Protein AF-A0A1Y5K5Q3-F1 (afdb_monomer)

Solvent-accessible surface area (backbone atoms only — not comparable to full-atom values): 9484 Å² total; per-residue (Å²): 128,50,84,46,74,54,96,91,40,87,42,81,50,76,85,74,94,71,86,72,87,65,51,73,67,54,45,48,50,47,50,50,59,43,66,73,69,41,61,58,69,58,51,45,61,75,40,40,71,58,53,54,46,23,48,51,51,14,61,75,66,76,37,63,60,53,37,52,52,52,51,50,50,52,52,49,50,44,51,48,52,58,55,49,37,78,80,51,72,63,66,69,84,76,49,80,82,49,85,72,49,72,69,52,57,52,52,51,55,49,34,70,76,35,39,74,67,45,62,64,57,52,11,64,78,67,76,44,54,52,71,56,43,53,54,49,52,47,52,36,38,75,70,56,42,37,48,78,49,75,54,100,86,79,40,35,44,42,66,51,99

Mean predicted aligned error: 17.45 Å

Radius of gyration: 21.59 Å; Cα contacts (8 Å, |Δi|>4): 126; chains: 1; bounding box: 50×40×56 Å

Nearest PDB structures (foldseek):
  2rdp-assembly1_A-2  TM=6.109E-01  e=2.011E-02  Geobacillus stearothermophilus
  5k5q-assembly1_E  TM=7.487E-01  e=8.563E-02  Sulfolobus sp. NOB8H2
  3e6m-assembly2_C  TM=5.894E-01  e=6.048E-02  Ruegeria pomeroyi
  3e6m-assembly1_A  TM=5.385E-01  e=5.708E-02  Ruegeria pomeroyi
  3s2w-assembly1_A  TM=7.311E-01  e=4.093E-01  Methanosarcina mazei Go1

Secondary structure (DSSP, 8-state):
-EEEEETTEEEEE---S------HHHHHHHHHHHHHHS-HHHHHHHTHHHHHHHHHHHHHHT-SHHHHHHHHHHHHHHHHHHHHTTTS-S-SSSTTTS---HHHHHHHHHHHH-TT--HHHHHHHHT--HHHHHHHHHHHHHTTSEEEES-TTT-EEEE--

Sequence (161 aa):
MQFIYINNELTVQVKFESVTLLTTAQFNNLIDNVFINTPVESMVHQHQDDYYFAIRQSTQQTDSAPFIEFMLQMIFAAITEAKTSETEGLNAGLSEGLKLSDVDKTILAFIEQDRYITNVQLAEKSGKSQSTIERRIKVLKDARLITRIGAKKTGYRQVKR

Foldseek 3Di:
DDWDADPNDTDDDDDDPDDDDQDPVRVVVCCCVQVVPQVLVVLCVVVVVLLVVLVVVCVVVVHNVSNVVVSVVSSVVSVVVVVVCVVPPPPPDLCPPDVDDPLLVLVQVVCVVPQADDLVNSCVVSVHDSVVSVVSVVVCVVSVQKDWDDDPPPTTIDGDD

pLDDT: mean 71.75, std 17.82, range [34.59, 94.94]

Structure (mmCIF, N/CA/C/O backbone):
data_AF-A0A1Y5K5Q3-F1
#
_entry.id   AF-A0A1Y5K5Q3-F1
#
loop_
_atom_site.group_PDB
_atom_site.id
_atom_site.type_symbol
_atom_site.label_atom_id
_atom_site.label_alt_id
_atom_site.label_comp_id
_atom_site.label_asym_id
_atom_site.label_entity_id
_atom_site.label_seq_id
_atom_site.pdbx_PDB_ins_code
_atom_site.Cartn_x
_atom_site.Cartn_y
_atom_site.Cartn_z
_atom_site.occupancy
_atom_site.B_iso_or_equiv
_atom_site.auth_seq_id
_atom_site.auth_comp_id
_atom_site.auth_asym_id
_atom_site.auth_atom_id
_atom_site.pdbx_PDB_model_num
ATOM 1 N N . MET A 1 1 ? 7.300 19.646 -14.713 1.00 51.56 1 MET A N 1
ATOM 2 C CA . MET A 1 1 ? 8.392 18.907 -15.378 1.00 51.56 1 MET A CA 1
ATOM 3 C C . MET A 1 1 ? 8.461 19.411 -16.803 1.00 51.56 1 MET A C 1
ATOM 5 O O . MET A 1 1 ? 7.409 19.507 -17.423 1.00 51.56 1 MET A O 1
ATOM 9 N N . GLN A 1 2 ? 9.629 19.838 -17.275 1.00 46.09 2 GLN A N 1
ATOM 10 C CA . GLN A 1 2 ? 9.777 20.370 -18.629 1.00 46.09 2 GLN A CA 1
ATOM 11 C C . GLN A 1 2 ? 10.921 19.624 -19.313 1.00 46.09 2 GLN A C 1
ATOM 13 O O . GLN A 1 2 ? 12.007 19.498 -18.746 1.00 46.09 2 GLN A O 1
ATOM 18 N N . PHE A 1 3 ? 10.640 19.087 -20.497 1.00 49.00 3 PHE A N 1
ATOM 19 C CA . PHE A 1 3 ? 11.619 18.396 -21.324 1.00 49.00 3 PHE A CA 1
ATOM 20 C C . PHE A 1 3 ? 12.282 19.419 -22.237 1.00 49.00 3 PHE A C 1
ATOM 22 O O . PHE A 1 3 ? 11.591 20.147 -22.952 1.00 49.00 3 PHE A O 1
ATOM 29 N N . ILE A 1 4 ? 13.608 19.495 -22.193 1.00 64.44 4 ILE A N 1
ATOM 30 C CA . ILE A 1 4 ? 14.389 20.386 -23.048 1.00 64.44 4 ILE A CA 1
ATOM 31 C C . ILE A 1 4 ? 15.558 19.619 -23.653 1.00 64.44 4 ILE A C 1
ATOM 33 O O . ILE A 1 4 ? 16.169 18.773 -23.004 1.00 64.44 4 ILE A O 1
ATOM 37 N N . TYR A 1 5 ? 15.864 19.920 -24.912 1.00 55.6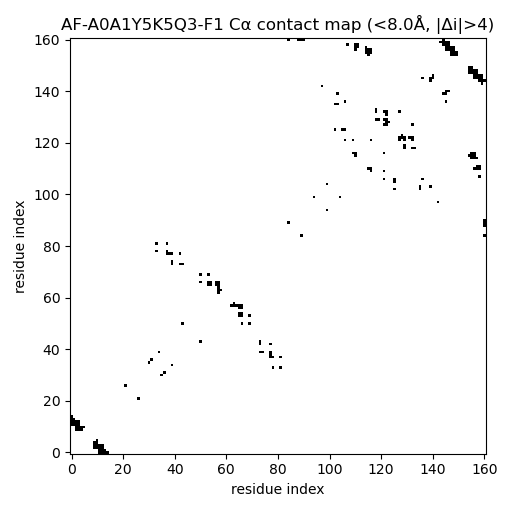2 5 TYR A N 1
ATOM 38 C CA . TYR A 1 5 ? 17.025 19.369 -25.598 1.00 55.62 5 TYR A CA 1
ATOM 39 C C . TYR A 1 5 ? 18.190 20.343 -25.475 1.00 55.62 5 TYR A C 1
ATOM 41 O O . TYR A 1 5 ? 18.088 21.495 -25.899 1.00 55.62 5 TYR A O 1
ATOM 49 N N . ILE A 1 6 ? 19.298 19.871 -24.910 1.00 64.69 6 ILE A N 1
ATOM 50 C CA . ILE A 1 6 ? 20.560 20.610 -24.849 1.00 64.69 6 ILE A CA 1
ATOM 51 C C . ILE A 1 6 ? 21.612 19.730 -25.519 1.00 64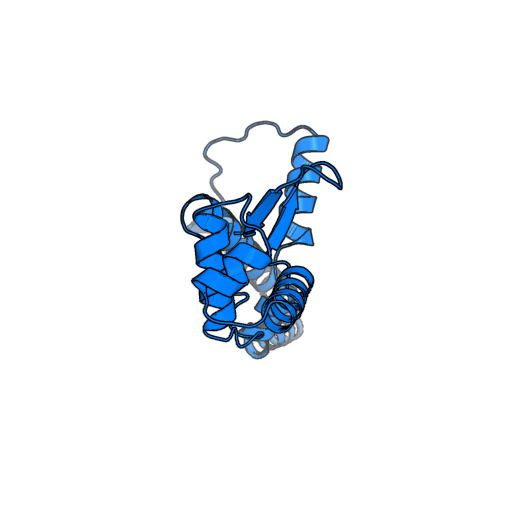.69 6 ILE A C 1
ATOM 53 O O . ILE A 1 6 ? 21.738 18.561 -25.180 1.00 64.69 6 ILE A O 1
ATOM 57 N N . ASN A 1 7 ? 22.339 20.268 -26.502 1.00 66.69 7 ASN A N 1
ATOM 58 C CA . ASN A 1 7 ? 23.370 19.538 -27.258 1.00 66.69 7 ASN A CA 1
ATOM 59 C C . ASN A 1 7 ? 22.902 18.189 -27.835 1.00 66.69 7 ASN A C 1
ATOM 61 O O . ASN A 1 7 ? 23.668 17.235 -27.894 1.00 66.69 7 ASN A O 1
ATOM 65 N N . ASN A 1 8 ? 21.647 18.126 -28.289 1.00 59.66 8 ASN A N 1
ATOM 66 C CA . ASN A 1 8 ? 21.032 16.918 -28.845 1.00 59.66 8 ASN A CA 1
ATOM 67 C C . ASN A 1 8 ? 20.803 15.770 -27.835 1.00 59.66 8 ASN A C 1
ATOM 69 O O . ASN A 1 8 ? 20.420 14.679 -28.249 1.00 59.66 8 ASN A O 1
ATOM 73 N N . GLU A 1 9 ? 20.952 16.026 -26.532 1.00 41.59 9 GLU A N 1
ATOM 74 C CA . GLU A 1 9 ? 20.588 15.109 -25.447 1.00 41.59 9 GLU A CA 1
ATOM 75 C C . GLU A 1 9 ? 19.309 15.592 -24.742 1.00 41.59 9 GLU A C 1
ATOM 77 O O . GLU A 1 9 ? 19.134 16.785 -24.457 1.00 41.59 9 GLU A O 1
ATOM 82 N N . LEU A 1 10 ? 18.385 14.661 -24.471 1.00 51.72 10 LEU A N 1
ATOM 83 C CA . LEU A 1 10 ? 17.158 14.943 -23.727 1.00 51.72 10 LEU A CA 1
ATOM 84 C C . LEU A 1 10 ? 17.522 15.191 -22.260 1.00 51.72 10 LEU A C 1
ATOM 86 O O . LEU A 1 10 ? 17.891 14.273 -21.535 1.00 51.72 10 LEU A O 1
ATOM 90 N N . THR A 1 11 ? 17.412 16.440 -21.813 1.00 45.91 11 THR A N 1
ATOM 91 C CA . THR A 1 11 ? 17.700 16.818 -20.429 1.00 45.91 11 THR A CA 1
ATOM 92 C C . THR A 1 11 ? 16.392 17.098 -19.695 1.00 45.91 11 THR A C 1
ATOM 94 O O . THR A 1 11 ? 15.610 17.971 -20.083 1.00 45.91 11 THR A O 1
ATOM 97 N N . VAL A 1 12 ? 16.145 16.373 -18.602 1.00 40.25 12 VAL A N 1
ATOM 98 C CA . VAL A 1 12 ? 14.988 16.613 -17.731 1.00 40.25 12 VAL A CA 1
ATOM 99 C C . VAL A 1 12 ? 15.360 17.683 -16.712 1.00 40.25 12 VAL A C 1
ATOM 101 O O . VAL A 1 12 ? 16.161 17.439 -15.811 1.00 40.25 12 VAL A O 1
ATOM 104 N N . GLN A 1 13 ? 14.763 18.872 -16.821 1.00 40.72 13 GLN A N 1
ATOM 105 C CA . GLN A 1 13 ? 14.875 19.876 -15.766 1.00 40.72 13 GLN A CA 1
ATOM 106 C C . GLN A 1 13 ? 13.679 19.817 -14.818 1.00 40.72 13 GLN A C 1
ATOM 108 O O . GLN A 1 13 ? 12.520 20.048 -15.185 1.00 40.72 13 GLN A O 1
ATOM 113 N N . VAL A 1 14 ? 13.986 19.524 -13.554 1.00 44.81 14 VAL A N 1
ATOM 114 C CA . VAL A 1 14 ? 13.042 19.575 -12.441 1.00 44.81 14 VAL A CA 1
ATOM 115 C C . VAL A 1 14 ? 13.255 20.897 -11.710 1.00 44.81 14 VAL A C 1
ATOM 117 O O . VAL A 1 14 ? 14.258 21.100 -11.031 1.00 44.81 14 VAL A O 1
ATOM 120 N N . LYS A 1 15 ? 12.316 21.829 -11.881 1.00 46.44 15 LYS A N 1
ATOM 121 C CA . LYS A 1 15 ? 12.317 23.111 -11.174 1.00 46.44 15 LYS A CA 1
ATOM 122 C C . LYS A 1 15 ? 11.773 22.884 -9.759 1.00 4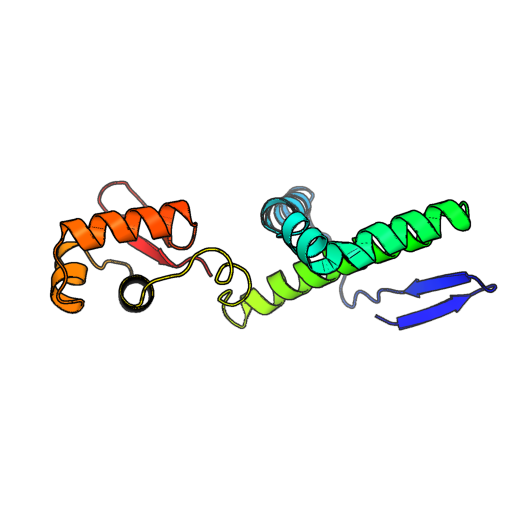6.44 15 LYS A C 1
ATOM 124 O O . LYS A 1 15 ? 10.583 22.632 -9.597 1.00 46.44 15 LYS A O 1
ATOM 129 N N . PHE A 1 16 ? 12.638 22.940 -8.750 1.00 44.06 16 PHE A N 1
ATOM 130 C CA . PHE A 1 16 ? 12.236 22.895 -7.342 1.00 44.06 16 PHE A CA 1
ATOM 131 C C . PHE A 1 16 ? 12.023 24.334 -6.852 1.00 44.06 16 PHE A C 1
ATOM 133 O O . PHE A 1 16 ? 12.985 25.083 -6.711 1.00 44.06 16 PHE A O 1
ATOM 140 N N . GLU A 1 17 ? 10.772 24.754 -6.640 1.00 47.44 17 GLU A N 1
ATOM 141 C CA . GLU A 1 17 ? 10.446 26.153 -6.284 1.00 47.44 17 GLU A CA 1
ATOM 142 C C . GLU A 1 17 ? 10.737 26.529 -4.822 1.00 47.44 17 GLU A C 1
ATOM 144 O O . GLU A 1 17 ? 10.642 27.695 -4.452 1.00 47.44 17 GLU A O 1
ATOM 149 N N . SER A 1 18 ? 11.185 25.591 -3.994 1.00 44.28 18 SER A N 1
ATOM 150 C CA . SER A 1 18 ? 11.770 25.894 -2.687 1.00 44.28 18 SER A CA 1
ATOM 151 C C . SER A 1 18 ? 12.579 24.698 -2.195 1.00 44.28 18 SER A C 1
ATOM 153 O O . SER A 1 18 ? 12.051 23.612 -1.965 1.00 44.28 18 SER A O 1
ATOM 155 N N . VAL A 1 19 ? 13.893 24.878 -2.062 1.00 44.28 19 VAL A N 1
ATOM 156 C CA . VAL A 1 19 ? 14.765 23.876 -1.440 1.00 44.28 19 VAL A CA 1
ATOM 157 C C . VAL A 1 19 ? 14.880 24.234 0.033 1.00 44.28 19 VAL A C 1
ATOM 159 O O . VAL A 1 19 ? 15.706 25.052 0.430 1.00 44.28 19 VAL A O 1
ATOM 162 N N . THR A 1 20 ? 14.026 23.641 0.857 1.00 50.81 20 THR A N 1
ATOM 163 C CA . THR A 1 20 ? 14.249 23.634 2.303 1.00 50.81 20 THR A CA 1
ATOM 164 C C . THR A 1 20 ? 15.332 22.597 2.586 1.00 50.81 20 THR A C 1
ATOM 166 O O . THR A 1 20 ? 15.205 21.448 2.166 1.00 50.81 20 THR A O 1
ATOM 169 N N . LEU A 1 21 ? 16.411 22.983 3.272 1.00 46.44 21 LEU A N 1
ATOM 170 C CA . LEU A 1 21 ? 17.446 22.036 3.691 1.00 46.44 21 LEU A CA 1
ATOM 171 C C . LEU A 1 21 ? 16.824 21.027 4.666 1.00 46.44 21 LEU A C 1
ATOM 173 O O . LEU A 1 21 ? 16.512 21.367 5.806 1.00 46.44 21 LEU A O 1
ATOM 177 N N . LEU A 1 22 ? 16.614 19.794 4.207 1.00 47.94 22 LEU A N 1
ATOM 178 C CA . LEU A 1 22 ? 16.184 18.694 5.062 1.00 47.94 22 LEU A CA 1
ATOM 179 C C . LEU A 1 22 ? 17.384 18.228 5.885 1.00 47.94 22 LEU A C 1
ATOM 181 O O . LEU A 1 22 ? 18.464 17.977 5.350 1.00 47.94 22 LEU A O 1
ATOM 185 N N . THR A 1 23 ? 17.198 18.086 7.193 1.00 64.19 23 THR A N 1
ATOM 186 C CA . THR A 1 23 ? 18.177 17.384 8.031 1.00 64.19 23 THR A CA 1
ATOM 187 C C . THR A 1 23 ? 18.307 15.935 7.562 1.00 64.19 23 THR A C 1
ATOM 189 O O . THR A 1 23 ? 17.356 15.367 7.024 1.00 64.19 23 THR A O 1
ATOM 192 N N . THR A 1 24 ? 19.445 15.289 7.820 1.00 54.16 24 THR A N 1
ATOM 193 C CA . THR A 1 24 ? 19.646 13.864 7.499 1.00 54.16 24 THR A CA 1
ATOM 194 C C . THR A 1 24 ? 18.524 12.984 8.062 1.00 54.16 24 THR A C 1
ATOM 196 O O . THR A 1 24 ? 18.092 12.047 7.404 1.00 54.16 24 THR A O 1
ATOM 199 N N . ALA A 1 25 ? 17.981 13.322 9.237 1.00 53.47 25 ALA A N 1
ATOM 200 C CA . ALA A 1 25 ? 16.847 12.619 9.833 1.00 53.47 25 ALA A CA 1
ATOM 201 C C . ALA A 1 25 ? 15.531 12.834 9.064 1.00 53.47 25 ALA A C 1
ATOM 203 O O . ALA A 1 25 ? 14.770 11.890 8.894 1.00 53.47 25 ALA A O 1
ATOM 204 N N . GLN A 1 26 ? 15.264 14.048 8.576 1.00 51.59 26 GLN A N 1
ATOM 205 C CA . GLN A 1 26 ? 14.080 14.343 7.759 1.00 51.59 26 GLN A CA 1
ATOM 206 C C . GLN A 1 26 ? 14.190 13.747 6.355 1.00 51.59 26 GLN A C 1
ATOM 208 O O . GLN A 1 26 ? 13.202 13.244 5.835 1.00 51.59 26 GLN A O 1
ATOM 213 N N . PHE A 1 27 ? 15.384 13.766 5.759 1.00 57.03 27 PHE A N 1
ATOM 214 C CA . PHE A 1 27 ? 15.651 13.107 4.485 1.00 57.03 27 PHE A CA 1
ATOM 215 C C . PHE A 1 27 ? 15.492 11.591 4.612 1.00 57.03 27 PHE A C 1
ATOM 217 O O . PHE A 1 27 ? 14.757 11.001 3.833 1.00 57.03 27 PHE A O 1
ATOM 224 N N . ASN A 1 28 ? 16.084 10.972 5.637 1.00 56.00 28 ASN A N 1
ATOM 225 C CA . ASN A 1 28 ? 15.917 9.540 5.883 1.00 56.00 28 ASN A CA 1
ATOM 226 C C . ASN A 1 28 ? 14.461 9.193 6.186 1.00 56.00 28 ASN A C 1
ATOM 228 O O . ASN A 1 28 ? 13.957 8.228 5.642 1.00 56.00 28 ASN A O 1
ATOM 232 N N . ASN A 1 29 ? 13.741 10.007 6.963 1.00 58.28 29 ASN A N 1
ATOM 233 C CA . ASN A 1 29 ? 12.321 9.771 7.216 1.00 58.28 29 ASN A CA 1
ATOM 234 C C . ASN A 1 29 ? 11.463 9.910 5.947 1.00 58.28 29 ASN A C 1
ATOM 236 O O . ASN A 1 29 ? 10.502 9.166 5.790 1.00 58.28 29 ASN A O 1
ATOM 240 N N . LEU A 1 30 ? 11.812 10.828 5.041 1.00 55.88 30 LEU A N 1
ATOM 241 C CA . LEU A 1 30 ? 11.171 10.959 3.734 1.00 55.88 30 LEU A CA 1
ATOM 242 C C . LEU A 1 30 ? 11.470 9.737 2.860 1.00 55.88 30 LEU A C 1
ATOM 244 O O . LEU A 1 30 ? 10.547 9.169 2.293 1.00 55.88 30 LEU A O 1
ATOM 248 N N . ILE A 1 31 ? 12.735 9.316 2.781 1.00 58.50 31 ILE A N 1
ATOM 249 C CA . ILE A 1 31 ? 13.158 8.117 2.047 1.00 58.50 31 ILE A CA 1
ATOM 250 C C . ILE A 1 31 ? 12.445 6.879 2.611 1.00 58.50 31 ILE A C 1
ATOM 252 O O . ILE A 1 31 ? 11.884 6.104 1.845 1.00 58.50 31 ILE A O 1
ATOM 256 N N . ASP A 1 32 ? 12.396 6.738 3.935 1.00 58.19 32 ASP A N 1
ATOM 257 C CA . ASP A 1 32 ? 11.762 5.623 4.632 1.00 58.19 32 ASP A CA 1
ATOM 258 C C . ASP A 1 32 ? 10.240 5.637 4.446 1.00 58.19 32 ASP A C 1
ATOM 260 O O . ASP A 1 32 ? 9.649 4.607 4.153 1.00 58.19 32 ASP A O 1
ATOM 264 N N . ASN A 1 33 ? 9.562 6.782 4.569 1.00 59.00 33 ASN A N 1
ATOM 265 C CA . ASN A 1 33 ? 8.108 6.830 4.382 1.00 59.00 33 ASN A CA 1
ATOM 266 C C . ASN A 1 33 ? 7.697 6.628 2.928 1.00 59.00 33 ASN A C 1
ATOM 268 O O . ASN A 1 33 ? 6.715 5.930 2.676 1.00 59.00 33 ASN A O 1
ATOM 272 N N . VAL A 1 34 ? 8.443 7.224 1.999 1.00 57.44 34 VAL A N 1
ATOM 273 C CA . VAL A 1 34 ? 8.194 7.112 0.568 1.00 57.44 34 VAL A CA 1
ATOM 274 C C . VAL A 1 34 ? 8.597 5.715 0.116 1.00 57.44 34 VAL A C 1
ATOM 276 O O . VAL A 1 34 ? 7.726 4.884 -0.091 1.00 57.44 34 VAL A O 1
ATOM 279 N N . PHE A 1 35 ? 9.878 5.372 0.028 1.00 57.62 35 PHE A N 1
ATOM 280 C CA . PHE A 1 35 ? 10.307 4.157 -0.672 1.00 57.62 35 PHE A CA 1
ATOM 281 C C . PHE A 1 35 ? 9.923 2.845 0.028 1.00 57.62 35 PHE A C 1
ATOM 283 O O . PHE A 1 35 ? 9.730 1.855 -0.667 1.00 57.62 35 PHE A O 1
ATOM 290 N N . ILE A 1 36 ? 9.747 2.810 1.358 1.00 60.28 36 ILE A N 1
ATOM 291 C CA . ILE A 1 36 ? 9.345 1.568 2.057 1.00 60.28 36 ILE A CA 1
ATOM 292 C C . ILE A 1 36 ? 7.851 1.263 1.866 1.00 60.28 36 ILE A C 1
ATOM 294 O O . ILE A 1 36 ? 7.452 0.100 1.917 1.00 60.28 36 ILE A O 1
ATOM 298 N N . ASN A 1 37 ? 7.012 2.285 1.656 1.00 55.34 37 ASN A N 1
ATOM 299 C CA . ASN A 1 37 ? 5.560 2.115 1.494 1.00 55.34 37 ASN A CA 1
ATOM 300 C C . ASN A 1 37 ? 5.063 2.397 0.071 1.00 55.34 37 ASN A C 1
ATOM 302 O O . ASN A 1 37 ? 3.870 2.262 -0.194 1.00 55.34 37 ASN A O 1
ATOM 306 N N . THR A 1 38 ? 5.955 2.791 -0.835 1.00 58.81 38 THR A N 1
ATOM 307 C CA . THR A 1 38 ? 5.620 3.041 -2.233 1.00 58.81 38 THR A CA 1
ATOM 308 C C . THR A 1 38 ? 5.487 1.703 -2.958 1.00 58.81 38 THR A C 1
ATOM 310 O O . THR A 1 38 ? 6.428 0.912 -2.912 1.00 58.81 38 THR A O 1
ATOM 313 N N . PRO A 1 39 ? 4.372 1.429 -3.656 1.00 65.31 39 PRO A N 1
ATOM 314 C CA . PRO A 1 39 ? 4.120 0.144 -4.302 1.00 65.31 39 PRO A CA 1
ATOM 315 C C . PRO A 1 39 ? 4.901 -0.004 -5.620 1.00 65.31 39 PRO A C 1
ATOM 317 O O . PRO A 1 39 ? 4.326 -0.394 -6.633 1.00 65.31 39 PRO A O 1
ATOM 320 N N . VAL A 1 40 ? 6.202 0.310 -5.633 1.00 61.00 40 VAL A N 1
ATOM 321 C CA . VAL A 1 40 ? 7.026 0.344 -6.853 1.00 61.00 40 VAL A CA 1
ATOM 322 C C . VAL A 1 40 ? 6.980 -1.001 -7.570 1.00 61.00 40 VAL A C 1
ATOM 324 O O . VAL A 1 40 ? 6.784 -1.039 -8.779 1.00 61.00 40 VAL A O 1
ATOM 327 N N . GLU A 1 41 ? 7.066 -2.113 -6.841 1.00 67.38 41 GLU A N 1
ATOM 328 C CA . GLU A 1 41 ? 6.972 -3.452 -7.419 1.00 67.38 41 GLU A CA 1
ATOM 329 C C . GLU A 1 41 ? 5.603 -3.695 -8.058 1.00 67.38 41 GLU A C 1
ATOM 331 O O . GLU A 1 41 ? 5.530 -4.224 -9.163 1.00 67.38 41 GLU A O 1
ATOM 336 N N . SER A 1 42 ? 4.511 -3.280 -7.406 1.00 66.50 42 SER A N 1
ATOM 337 C CA . SER A 1 42 ? 3.164 -3.431 -7.976 1.00 66.50 42 SER A CA 1
ATOM 338 C C . SER A 1 42 ? 2.947 -2.528 -9.189 1.00 66.50 42 SER A C 1
ATOM 34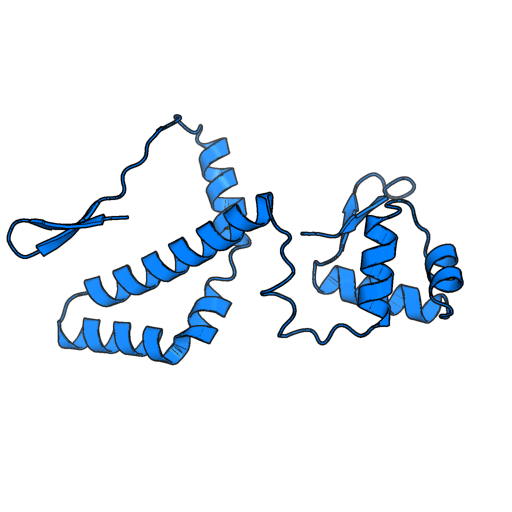0 O O . SER A 1 42 ? 2.321 -2.966 -10.147 1.00 66.50 42 SER A O 1
ATOM 342 N N . MET A 1 43 ? 3.496 -1.311 -9.195 1.00 67.44 43 MET A N 1
ATOM 343 C CA . MET A 1 43 ? 3.430 -0.415 -10.354 1.00 67.44 43 MET A CA 1
ATOM 344 C C . MET A 1 43 ? 4.240 -0.962 -11.530 1.00 67.44 43 MET A C 1
ATOM 346 O O . MET A 1 43 ? 3.746 -1.002 -12.652 1.00 67.44 43 MET A O 1
ATOM 350 N N . VAL A 1 44 ? 5.441 -1.488 -11.278 1.00 70.25 44 VAL A N 1
ATOM 351 C CA . VAL A 1 44 ? 6.232 -2.186 -12.302 1.00 70.25 44 VAL A CA 1
ATOM 352 C C . VAL A 1 44 ? 5.494 -3.427 -12.812 1.00 70.25 44 VAL A C 1
ATOM 354 O O . VAL A 1 44 ? 5.506 -3.689 -14.009 1.00 70.25 44 VAL A O 1
ATOM 357 N N . HIS A 1 45 ? 4.808 -4.172 -11.942 1.00 72.44 45 HIS A N 1
ATOM 358 C CA . HIS A 1 45 ? 3.971 -5.301 -12.354 1.00 72.44 45 HIS A CA 1
ATOM 359 C C . HIS A 1 45 ? 2.762 -4.882 -13.205 1.00 72.44 45 HIS A C 1
ATOM 361 O O . HIS A 1 45 ? 2.411 -5.599 -14.137 1.00 72.44 45 HIS A O 1
ATOM 367 N N . GLN A 1 46 ? 2.131 -3.742 -12.919 1.00 71.44 46 GLN A N 1
ATOM 368 C CA . GLN A 1 46 ? 1.044 -3.198 -13.744 1.00 71.44 46 GLN A CA 1
ATOM 369 C C . GLN A 1 46 ? 1.549 -2.727 -15.115 1.00 71.44 46 GLN A C 1
ATOM 371 O O . GLN A 1 46 ? 0.848 -2.878 -16.112 1.00 71.44 46 GLN A O 1
ATOM 376 N N . HIS A 1 47 ? 2.785 -2.229 -15.170 1.00 77.06 47 HIS A N 1
ATOM 377 C CA . HIS A 1 47 ? 3.473 -1.777 -16.381 1.00 77.06 47 HIS A CA 1
ATOM 378 C C . HIS A 1 47 ? 4.525 -2.788 -16.870 1.00 77.06 47 HIS A C 1
ATOM 380 O O . HIS A 1 47 ? 5.591 -2.410 -17.359 1.00 77.06 47 HIS A O 1
ATOM 386 N N . GLN A 1 48 ? 4.258 -4.091 -16.720 1.00 79.56 48 GLN A N 1
ATOM 387 C CA . GLN A 1 48 ? 5.266 -5.135 -16.943 1.00 79.56 48 GLN A CA 1
ATOM 388 C C . GLN A 1 48 ? 5.775 -5.179 -18.392 1.00 79.56 48 GLN A C 1
ATOM 390 O O . GLN A 1 48 ? 6.971 -5.383 -18.622 1.00 79.56 48 GLN A O 1
ATOM 395 N N . ASP A 1 49 ? 4.895 -4.951 -19.366 1.00 83.81 49 ASP A N 1
ATOM 396 C CA . ASP A 1 49 ? 5.274 -4.908 -20.779 1.00 83.81 49 ASP A CA 1
ATOM 397 C C . ASP A 1 49 ? 6.201 -3.724 -21.081 1.00 83.81 49 ASP A C 1
ATOM 399 O O . ASP A 1 49 ? 7.222 -3.904 -21.754 1.00 83.81 49 ASP A O 1
ATOM 403 N N . ASP A 1 50 ? 5.901 -2.552 -20.516 1.00 82.44 50 ASP A N 1
ATOM 404 C CA . ASP A 1 50 ? 6.699 -1.328 -20.654 1.00 82.44 50 ASP A CA 1
ATOM 405 C C . ASP A 1 50 ? 8.057 -1.460 -19.950 1.00 82.44 50 ASP A C 1
ATOM 407 O O . ASP A 1 50 ? 9.087 -1.072 -20.501 1.00 82.44 50 ASP A O 1
ATOM 411 N N . TYR A 1 51 ? 8.090 -2.100 -18.778 1.00 86.12 51 TYR A N 1
ATOM 412 C CA . TYR A 1 51 ? 9.322 -2.417 -18.054 1.00 86.12 51 TYR A CA 1
ATOM 413 C C . TYR A 1 51 ? 10.271 -3.273 -18.904 1.00 8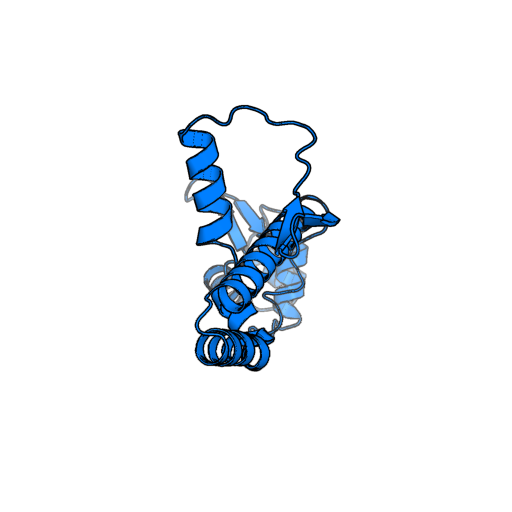6.12 51 TYR A C 1
ATOM 415 O O . TYR A 1 51 ? 11.442 -2.932 -19.101 1.00 86.12 51 TYR A O 1
ATOM 423 N N . TYR A 1 52 ? 9.773 -4.382 -19.461 1.00 87.62 52 TYR A N 1
ATOM 424 C CA . TYR A 1 52 ? 10.594 -5.237 -20.319 1.00 87.62 52 TYR A CA 1
ATOM 425 C C . TYR A 1 52 ? 10.920 -4.576 -21.657 1.00 87.62 52 TYR A C 1
ATOM 427 O O . TYR A 1 52 ? 11.985 -4.834 -22.224 1.00 87.62 52 TYR A O 1
ATOM 435 N N . PHE A 1 53 ? 10.038 -3.721 -22.171 1.00 89.50 53 PHE A N 1
ATOM 436 C CA . PHE A 1 53 ? 10.323 -2.906 -23.343 1.00 89.50 53 PHE A CA 1
ATOM 437 C C . PHE A 1 53 ? 11.500 -1.957 -23.085 1.00 89.50 53 PHE A C 1
ATOM 439 O O . PHE A 1 53 ? 12.444 -1.959 -23.874 1.00 89.50 53 PHE A O 1
ATOM 446 N N . ALA A 1 54 ? 11.521 -1.260 -21.947 1.00 87.81 54 ALA A N 1
ATOM 447 C CA . ALA A 1 54 ? 12.612 -0.371 -21.555 1.00 87.81 54 ALA A CA 1
ATOM 448 C C . ALA A 1 54 ? 13.952 -1.119 -21.416 1.00 87.81 54 ALA A C 1
ATOM 450 O O . ALA A 1 54 ? 14.981 -0.630 -21.887 1.00 87.81 54 ALA A O 1
ATOM 451 N N . ILE A 1 55 ? 13.957 -2.343 -20.867 1.00 90.31 55 ILE A N 1
ATOM 452 C CA . ILE A 1 55 ? 15.158 -3.201 -20.818 1.00 90.31 55 ILE A CA 1
ATOM 453 C C . ILE A 1 55 ? 15.633 -3.582 -22.224 1.00 90.31 55 ILE A C 1
ATOM 455 O O . ILE A 1 55 ? 16.826 -3.481 -22.531 1.00 90.31 55 ILE A O 1
ATOM 459 N N . ARG A 1 56 ? 14.716 -4.021 -23.097 1.00 92.38 56 ARG A N 1
ATOM 460 C CA . ARG A 1 56 ? 15.055 -4.408 -24.476 1.00 92.38 56 ARG A CA 1
ATOM 461 C C . ARG A 1 56 ? 15.615 -3.229 -25.257 1.00 92.38 56 ARG A C 1
ATOM 463 O O . ARG A 1 56 ? 16.623 -3.389 -25.937 1.00 92.38 56 ARG A O 1
ATOM 470 N N . GLN A 1 57 ? 14.998 -2.060 -25.131 1.00 91.44 57 GLN A N 1
ATOM 471 C CA . GLN A 1 57 ? 15.455 -0.839 -25.778 1.00 91.44 57 GLN A CA 1
ATOM 472 C C . GLN A 1 57 ? 16.837 -0.428 -25.262 1.00 91.44 57 GLN A C 1
ATOM 474 O O . GLN A 1 57 ? 17.722 -0.146 -26.065 1.00 91.44 57 GLN A O 1
ATOM 479 N N . SER A 1 58 ? 17.049 -0.498 -23.945 1.00 93.19 58 SER A N 1
ATOM 480 C CA . SER A 1 58 ? 18.345 -0.184 -23.338 1.00 93.19 58 SER A CA 1
ATOM 481 C C . SER A 1 58 ? 19.451 -1.117 -23.836 1.00 93.19 58 SER A C 1
ATOM 483 O O . SER A 1 58 ? 20.556 -0.694 -24.163 1.00 93.19 58 SER A O 1
ATOM 485 N N . THR A 1 59 ? 19.127 -2.405 -23.973 1.00 92.62 59 THR A N 1
ATOM 486 C CA . THR A 1 59 ? 20.049 -3.415 -24.509 1.00 92.62 59 THR A CA 1
ATOM 487 C C . THR A 1 59 ? 20.357 -3.166 -25.986 1.00 92.62 59 THR A C 1
ATOM 489 O O . THR A 1 59 ? 21.513 -3.235 -26.389 1.00 92.62 59 THR A O 1
ATOM 492 N N . GLN A 1 60 ? 19.344 -2.851 -26.800 1.00 94.31 60 GLN A N 1
ATOM 493 C CA . GLN A 1 60 ? 19.523 -2.568 -28.230 1.00 94.31 60 GLN A CA 1
ATOM 494 C C . GLN A 1 60 ? 20.354 -1.305 -28.475 1.00 94.31 60 GLN A C 1
ATOM 496 O O . GLN A 1 60 ? 21.138 -1.262 -29.419 1.00 94.31 60 GLN A O 1
ATOM 501 N N . GLN A 1 61 ? 20.191 -0.291 -27.628 1.00 91.44 61 GLN A N 1
ATOM 502 C CA . GLN A 1 61 ? 20.888 0.990 -27.743 1.00 91.44 61 GLN A CA 1
ATOM 503 C C . GLN A 1 61 ? 22.252 0.982 -27.037 1.00 91.44 61 GLN A C 1
ATOM 505 O O . GLN A 1 61 ? 23.041 1.897 -27.240 1.00 91.44 61 GLN A O 1
ATOM 510 N N . THR A 1 62 ? 22.557 -0.063 -26.252 1.00 91.69 62 THR A N 1
ATOM 511 C CA . THR A 1 62 ? 23.712 -0.096 -25.330 1.00 91.69 62 THR A CA 1
ATOM 512 C C . THR A 1 62 ? 23.730 1.136 -24.414 1.00 91.69 62 THR A C 1
ATOM 514 O O . THR A 1 62 ? 24.776 1.692 -24.094 1.00 91.69 62 THR A O 1
ATOM 517 N N . ASP A 1 63 ? 22.543 1.572 -24.002 1.00 84.25 63 ASP A N 1
ATOM 518 C CA . ASP A 1 63 ? 22.322 2.778 -23.217 1.00 84.25 63 ASP A CA 1
ATOM 519 C C . ASP A 1 63 ? 21.282 2.475 -22.141 1.00 84.25 63 ASP A C 1
ATOM 521 O O . ASP A 1 63 ? 20.197 1.993 -22.440 1.00 84.25 63 ASP A O 1
ATOM 525 N N . SER A 1 64 ? 21.603 2.732 -20.875 1.00 89.94 64 SER A N 1
ATOM 526 C CA . SER A 1 64 ? 20.680 2.523 -19.756 1.00 89.94 64 SER A CA 1
ATOM 527 C C . SER A 1 64 ? 19.625 3.622 -19.606 1.00 89.94 64 SER A C 1
ATOM 529 O O . SER A 1 64 ? 18.730 3.474 -18.771 1.00 89.94 64 SER A O 1
ATOM 531 N N . ALA A 1 65 ? 19.718 4.719 -20.366 1.00 88.75 65 ALA A N 1
ATOM 532 C CA . ALA A 1 65 ? 18.800 5.849 -20.262 1.00 88.75 65 ALA A CA 1
ATOM 533 C C . ALA A 1 65 ? 17.310 5.455 -20.365 1.00 88.75 65 ALA A C 1
ATOM 535 O O . ALA A 1 65 ? 16.560 5.870 -19.480 1.00 88.75 65 ALA A O 1
ATOM 536 N N . PRO A 1 66 ? 16.861 4.599 -21.312 1.00 80.62 66 PRO A N 1
ATOM 537 C CA . PRO A 1 66 ? 15.449 4.217 -21.414 1.00 80.62 66 PRO A CA 1
ATOM 538 C C . PRO A 1 66 ? 14.928 3.504 -20.158 1.00 80.62 66 PRO A C 1
ATOM 540 O O . PRO A 1 66 ? 13.805 3.737 -19.715 1.00 80.62 66 PRO A O 1
ATOM 543 N N . PHE A 1 67 ? 15.753 2.648 -19.550 1.00 84.81 67 PHE A N 1
ATOM 544 C CA . PHE A 1 67 ? 15.402 1.958 -18.311 1.00 84.81 67 PHE A CA 1
ATOM 545 C C . PHE A 1 67 ? 15.369 2.903 -17.105 1.00 84.81 67 PHE A C 1
ATOM 547 O O . PHE A 1 67 ? 14.436 2.852 -16.303 1.00 84.81 67 PHE A O 1
ATOM 554 N N . ILE A 1 68 ? 16.373 3.775 -16.973 1.00 82.44 68 ILE A N 1
ATOM 555 C CA . ILE A 1 68 ? 16.434 4.748 -15.876 1.00 82.44 68 ILE A CA 1
ATOM 556 C C . ILE A 1 68 ? 15.249 5.712 -15.962 1.00 82.44 68 ILE A C 1
ATOM 558 O O . ILE A 1 68 ? 14.621 5.986 -14.942 1.00 82.44 68 ILE A O 1
ATOM 562 N N . GLU A 1 69 ? 14.903 6.183 -17.159 1.00 81.75 69 GLU A N 1
ATOM 563 C CA . GLU A 1 69 ? 13.747 7.052 -17.372 1.00 81.75 69 GLU A CA 1
ATOM 564 C C . GLU A 1 69 ? 12.445 6.368 -16.947 1.00 81.75 69 GLU A C 1
ATOM 566 O O . GLU A 1 69 ? 11.683 6.946 -16.170 1.00 81.75 69 GLU A O 1
ATOM 571 N N . PHE A 1 70 ? 12.230 5.114 -17.357 1.00 82.94 70 PHE A N 1
ATOM 572 C CA . PHE A 1 70 ? 11.073 4.330 -16.923 1.00 82.94 70 PHE A CA 1
ATOM 573 C C . PHE A 1 70 ? 10.999 4.210 -15.391 1.00 82.94 70 PHE A C 1
ATOM 575 O O . PHE A 1 70 ? 9.965 4.489 -14.783 1.00 82.94 70 PHE A O 1
ATOM 582 N N . MET A 1 71 ? 12.107 3.855 -14.733 1.00 82.69 71 MET A N 1
ATOM 583 C CA . MET A 1 71 ? 12.136 3.709 -13.273 1.00 82.69 71 MET A CA 1
ATOM 584 C C . MET A 1 71 ? 11.901 5.040 -12.549 1.00 82.69 71 MET A C 1
ATOM 586 O O . MET A 1 71 ? 11.177 5.080 -11.553 1.00 82.69 71 MET A O 1
ATOM 590 N N . LEU A 1 72 ? 12.466 6.143 -13.051 1.00 81.94 72 LEU A N 1
ATOM 591 C CA . LEU A 1 72 ? 12.239 7.480 -12.500 1.00 81.94 72 LEU A CA 1
ATOM 592 C C . LEU A 1 72 ? 10.786 7.929 -12.679 1.00 81.94 72 LEU A C 1
ATOM 594 O O . LEU A 1 72 ? 10.242 8.554 -11.771 1.00 81.94 72 LEU A O 1
ATOM 598 N N . GLN A 1 73 ? 10.139 7.580 -13.794 1.00 79.38 73 GLN A N 1
ATOM 599 C CA . GLN A 1 73 ? 8.710 7.821 -13.998 1.00 79.38 73 GLN A CA 1
ATOM 600 C C . GLN A 1 73 ? 7.856 7.023 -13.009 1.00 79.38 73 GLN A C 1
ATOM 602 O O . GLN A 1 73 ? 6.950 7.600 -12.411 1.00 79.38 73 GLN A O 1
ATOM 607 N N . MET A 1 74 ? 8.169 5.742 -12.773 1.00 76.50 74 MET A N 1
ATOM 608 C CA . MET A 1 74 ? 7.463 4.922 -11.778 1.00 76.50 74 MET A CA 1
ATOM 609 C C . MET A 1 74 ? 7.603 5.506 -10.371 1.00 76.50 74 MET A C 1
ATOM 611 O O . MET A 1 74 ? 6.607 5.709 -9.686 1.00 76.50 74 MET A O 1
ATOM 615 N N . ILE A 1 75 ? 8.821 5.868 -9.962 1.00 74.88 75 ILE A N 1
ATOM 616 C CA . ILE A 1 75 ? 9.074 6.502 -8.660 1.00 74.88 75 ILE A CA 1
ATOM 617 C C . ILE A 1 75 ? 8.352 7.853 -8.560 1.00 74.88 75 ILE A C 1
ATOM 619 O O . ILE A 1 75 ? 7.745 8.154 -7.534 1.00 74.88 75 ILE A O 1
ATOM 623 N N . PHE A 1 76 ? 8.384 8.670 -9.614 1.00 77.06 76 PHE A N 1
ATOM 624 C CA . PHE A 1 76 ? 7.696 9.959 -9.637 1.00 77.06 76 PHE A CA 1
ATOM 625 C C . PHE A 1 76 ? 6.179 9.800 -9.510 1.00 77.06 76 PHE A C 1
ATOM 627 O O . PHE A 1 76 ? 5.562 10.501 -8.706 1.00 77.06 76 PHE A O 1
ATOM 634 N N . ALA A 1 77 ? 5.581 8.883 -10.273 1.00 71.38 77 ALA A N 1
ATOM 635 C CA . ALA A 1 77 ? 4.154 8.592 -10.218 1.00 71.38 77 ALA A CA 1
ATOM 636 C C . ALA A 1 77 ? 3.751 8.146 -8.812 1.00 71.38 77 ALA A C 1
ATOM 638 O O . ALA A 1 77 ? 2.809 8.684 -8.240 1.00 71.38 77 ALA A O 1
ATOM 639 N N . ALA A 1 78 ? 4.540 7.265 -8.210 1.00 69.12 78 ALA A N 1
ATOM 640 C CA . ALA A 1 78 ? 4.256 6.713 -6.903 1.00 69.12 78 ALA A CA 1
ATOM 641 C C . ALA A 1 78 ? 4.433 7.737 -5.758 1.00 69.12 78 ALA A C 1
ATOM 643 O O . ALA A 1 78 ? 3.624 7.794 -4.834 1.00 69.12 78 ALA A O 1
ATOM 644 N N . ILE A 1 79 ? 5.431 8.628 -5.852 1.00 67.88 79 ILE A N 1
ATOM 645 C CA . ILE A 1 79 ? 5.570 9.791 -4.957 1.00 67.88 79 ILE A CA 1
ATOM 646 C C . ILE A 1 79 ? 4.411 10.771 -5.144 1.00 67.88 79 ILE A C 1
ATOM 648 O O . ILE A 1 79 ? 3.944 11.370 -4.177 1.00 67.88 79 ILE A O 1
ATOM 652 N N . THR A 1 80 ? 3.969 10.980 -6.383 1.00 67.38 80 THR A N 1
ATOM 653 C CA . THR A 1 80 ? 2.863 11.891 -6.694 1.00 67.38 80 THR A CA 1
ATOM 654 C C . THR A 1 80 ? 1.561 11.347 -6.134 1.00 67.38 80 THR A C 1
ATOM 656 O O . THR A 1 80 ? 0.856 12.092 -5.463 1.00 67.38 80 THR A O 1
ATOM 659 N N . GLU A 1 81 ? 1.304 10.052 -6.308 1.00 63.66 81 GLU A N 1
ATOM 660 C CA . GLU A 1 81 ? 0.171 9.352 -5.712 1.00 63.66 81 GLU A CA 1
ATOM 661 C C . GLU A 1 81 ? 0.214 9.465 -4.182 1.00 63.66 81 GLU A C 1
ATOM 663 O O . GLU A 1 81 ? -0.761 9.900 -3.566 1.00 63.66 81 GLU A O 1
ATOM 668 N N . ALA A 1 82 ? 1.373 9.216 -3.563 1.00 62.16 82 ALA A N 1
ATOM 669 C CA . ALA A 1 82 ? 1.569 9.370 -2.121 1.00 62.16 82 ALA A CA 1
ATOM 670 C C . ALA A 1 82 ? 1.384 10.818 -1.622 1.00 62.16 82 ALA A C 1
ATOM 672 O O . ALA A 1 82 ? 0.932 11.024 -0.501 1.00 62.16 82 ALA A O 1
ATOM 673 N N . LYS A 1 83 ? 1.686 11.835 -2.439 1.00 54.75 83 LYS A N 1
ATOM 674 C CA . LYS A 1 83 ? 1.443 13.250 -2.100 1.00 54.75 8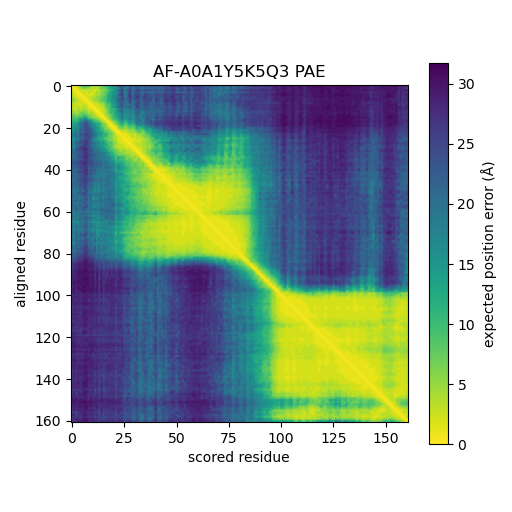3 LYS A CA 1
ATOM 675 C C . LYS A 1 83 ? -0.012 13.664 -2.295 1.00 54.75 83 LYS A C 1
ATOM 677 O O . LYS A 1 83 ? -0.550 14.378 -1.457 1.00 54.75 83 LYS A O 1
ATOM 682 N N . THR A 1 84 ? -0.675 13.212 -3.361 1.00 46.84 84 THR A N 1
ATOM 683 C CA . THR A 1 84 ? -2.116 13.461 -3.566 1.00 46.84 84 THR A CA 1
ATOM 684 C C . THR A 1 84 ? -2.964 12.816 -2.476 1.00 46.84 84 THR A C 1
ATOM 686 O O . THR A 1 84 ? -4.026 13.327 -2.129 1.00 46.84 84 THR A O 1
ATOM 689 N N . SER A 1 85 ? -2.430 11.761 -1.869 1.00 43.22 85 SER A N 1
ATOM 690 C CA . SER A 1 85 ? -3.000 11.058 -0.728 1.00 43.22 85 SER A CA 1
ATOM 691 C C . SER A 1 85 ? -3.046 11.858 0.578 1.00 43.22 85 SER A C 1
ATOM 693 O O . SER A 1 85 ? -3.800 11.500 1.485 1.00 43.22 85 SER A O 1
ATOM 695 N N . GLU A 1 86 ? -2.271 12.944 0.691 1.00 41.84 86 GLU A N 1
ATOM 696 C CA . GLU A 1 86 ? -2.363 13.869 1.827 1.00 41.84 86 GLU A CA 1
ATOM 697 C C . GLU A 1 86 ? -3.580 14.810 1.719 1.00 41.84 86 GLU A C 1
ATOM 699 O O . GLU A 1 86 ? -4.0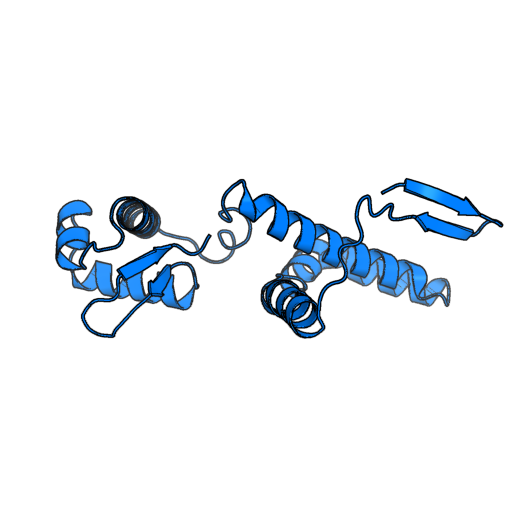01 15.379 2.727 1.00 41.84 86 GLU A O 1
ATOM 704 N N . THR A 1 87 ? -4.201 14.928 0.536 1.00 39.12 87 THR A N 1
ATOM 705 C CA . THR A 1 87 ? -5.417 15.739 0.320 1.00 39.12 87 THR A CA 1
ATOM 706 C C . THR A 1 87 ? -6.655 14.949 -0.109 1.00 39.12 87 THR A C 1
ATOM 708 O O . THR A 1 87 ? -7.760 15.376 0.205 1.00 39.12 87 THR A O 1
ATOM 711 N N . GLU A 1 88 ? -6.522 13.781 -0.736 1.00 34.59 88 GLU A N 1
ATOM 712 C CA . GLU A 1 88 ? -7.649 12.960 -1.201 1.00 34.59 88 GLU A CA 1
ATOM 713 C C . GLU A 1 88 ? -7.325 11.476 -0.940 1.00 34.59 88 GLU A C 1
ATOM 715 O O . GLU A 1 88 ? -6.312 10.958 -1.393 1.00 34.59 88 GLU A O 1
ATOM 720 N N . GLY A 1 89 ? -8.149 10.799 -0.136 1.00 37.69 89 GLY A N 1
ATOM 721 C CA . GLY A 1 89 ? -7.811 9.526 0.510 1.00 37.69 89 GLY A CA 1
ATOM 722 C C . GLY A 1 89 ? -7.412 8.360 -0.413 1.00 37.69 89 GLY A C 1
ATOM 723 O O . GLY A 1 89 ? -8.120 8.026 -1.361 1.00 37.69 89 GLY A O 1
ATOM 724 N N . LEU A 1 90 ? -6.332 7.682 -0.004 1.00 39.97 90 LEU A N 1
ATOM 725 C CA . LEU A 1 90 ? -5.763 6.384 -0.420 1.00 39.97 90 LEU A CA 1
ATOM 726 C C . LEU A 1 90 ? -6.768 5.212 -0.493 1.00 39.97 90 LEU A C 1
ATOM 728 O O . LEU A 1 90 ? -6.656 4.217 0.216 1.00 39.97 90 LEU A O 1
ATOM 732 N N . ASN A 1 91 ? -7.771 5.296 -1.364 1.00 41.50 91 ASN A N 1
ATOM 733 C CA . ASN A 1 91 ? -8.742 4.214 -1.579 1.00 41.50 91 ASN A CA 1
ATOM 734 C C . ASN A 1 91 ? -8.630 3.528 -2.954 1.00 41.50 91 ASN A C 1
ATOM 736 O O . ASN A 1 91 ? -9.409 2.614 -3.226 1.00 41.50 91 ASN A O 1
ATOM 740 N N . ALA A 1 92 ? -7.693 3.919 -3.825 1.00 39.78 92 ALA A N 1
ATOM 741 C CA . ALA A 1 92 ? -7.666 3.418 -5.203 1.00 39.78 92 ALA A CA 1
ATOM 742 C C . ALA A 1 92 ? -6.765 2.179 -5.410 1.00 39.78 92 ALA A C 1
ATOM 744 O O . ALA A 1 92 ? -7.254 1.163 -5.890 1.00 39.78 92 ALA A O 1
ATOM 745 N N . GLY A 1 93 ? -5.489 2.202 -5.002 1.00 39.31 93 GLY A N 1
ATOM 746 C CA . GLY A 1 93 ? -4.518 1.175 -5.429 1.00 39.31 93 GLY A CA 1
ATOM 747 C C . GLY A 1 93 ? -4.490 -0.149 -4.646 1.00 39.31 93 GLY A C 1
ATOM 748 O O . GLY A 1 93 ? -4.138 -1.186 -5.205 1.00 39.31 93 GLY A O 1
ATOM 749 N N . LEU A 1 94 ? -4.877 -0.170 -3.363 1.00 40.25 94 LEU A N 1
ATOM 750 C CA . LEU A 1 94 ? -4.824 -1.394 -2.530 1.00 40.25 94 LEU A CA 1
ATOM 751 C C . LEU A 1 94 ? -6.115 -2.241 -2.607 1.00 40.25 94 LEU A C 1
ATOM 753 O O . LEU A 1 94 ? -6.185 -3.360 -2.093 1.00 40.25 94 LEU A O 1
ATOM 757 N N . SER A 1 95 ? -7.134 -1.706 -3.279 1.00 42.31 95 SER A N 1
ATOM 758 C CA . SER A 1 95 ? -8.489 -2.256 -3.380 1.00 42.31 95 SER A CA 1
ATOM 759 C C . SER A 1 95 ? -8.639 -3.347 -4.449 1.00 42.31 95 SER A C 1
ATOM 761 O O . SER A 1 95 ? -9.600 -4.115 -4.408 1.00 42.31 95 SER A O 1
ATOM 763 N N . GLU A 1 96 ? -7.704 -3.442 -5.398 1.00 42.56 96 GLU A N 1
ATOM 764 C CA . GLU A 1 96 ? -7.832 -4.321 -6.573 1.00 42.56 96 GLU A CA 1
ATOM 765 C C . GLU A 1 96 ? -7.465 -5.794 -6.266 1.00 42.56 96 GLU A C 1
ATOM 767 O O . GLU A 1 96 ? -8.003 -6.716 -6.878 1.00 42.56 96 GLU A O 1
ATOM 772 N N . GLY A 1 97 ? -6.597 -6.047 -5.272 1.00 42.59 97 GLY A N 1
ATOM 773 C CA . GLY A 1 97 ? -6.150 -7.401 -4.887 1.00 42.59 97 GLY A CA 1
ATOM 774 C C . GLY A 1 97 ? -6.922 -8.041 -3.722 1.00 42.59 97 GLY A C 1
ATOM 775 O O . GLY A 1 97 ? -7.045 -9.265 -3.643 1.00 42.59 97 GLY A O 1
ATOM 776 N N . LEU A 1 98 ? -7.487 -7.229 -2.822 1.00 53.09 98 LEU A N 1
ATOM 777 C CA . LEU A 1 98 ? -8.359 -7.671 -1.732 1.00 53.09 98 LEU A CA 1
ATOM 778 C C . LEU A 1 98 ? -9.800 -7.292 -2.074 1.00 53.09 98 LEU A C 1
ATOM 780 O O . LEU A 1 98 ? -10.203 -6.147 -1.896 1.00 53.09 98 LEU A O 1
ATOM 784 N N . LYS A 1 99 ? -10.615 -8.264 -2.504 1.00 67.06 99 LYS A N 1
ATOM 785 C CA . LYS A 1 99 ? -12.069 -8.066 -2.622 1.00 67.06 99 LYS A CA 1
ATOM 786 C C . LYS A 1 99 ? -12.665 -7.802 -1.234 1.00 67.06 99 LYS A C 1
ATOM 788 O O . LYS A 1 99 ? -13.071 -8.730 -0.532 1.00 67.06 99 LYS A O 1
ATOM 793 N N . LEU A 1 100 ? -12.700 -6.535 -0.825 1.00 76.31 100 LEU A N 1
ATOM 794 C CA . LEU A 1 100 ? -13.367 -6.091 0.394 1.00 76.31 100 LEU A CA 1
ATOM 795 C C . LEU A 1 100 ? -14.866 -6.366 0.255 1.00 76.31 100 LEU A C 1
ATOM 797 O O . LEU A 1 100 ? -15.525 -5.842 -0.644 1.00 76.31 100 LEU A O 1
ATOM 801 N N . SER A 1 101 ? -15.418 -7.190 1.148 1.00 82.56 101 SER A N 1
ATOM 802 C CA . SER A 1 101 ? -16.871 -7.382 1.207 1.00 82.56 101 SER A CA 1
ATOM 803 C C . SER A 1 101 ? -17.557 -6.097 1.660 1.00 82.56 101 SER A C 1
ATOM 805 O O . SER A 1 101 ? -16.954 -5.295 2.370 1.00 82.56 101 SER A O 1
ATOM 807 N N . ASP A 1 102 ? -18.863 -5.989 1.446 1.00 84.38 102 ASP A N 1
ATOM 808 C CA . ASP A 1 102 ? -19.649 -4.855 1.953 1.00 84.38 102 ASP A CA 1
ATOM 809 C C . ASP A 1 102 ? -19.490 -4.652 3.467 1.00 84.38 102 ASP A C 1
ATOM 811 O O . ASP A 1 102 ? -19.326 -3.528 3.927 1.00 84.38 102 ASP A O 1
ATOM 815 N N . VAL A 1 103 ? -19.383 -5.745 4.237 1.00 85.56 103 VAL A N 1
ATOM 816 C CA . VAL A 1 103 ? -19.120 -5.691 5.688 1.00 85.56 103 VAL A CA 1
ATOM 817 C C . VAL A 1 103 ? -17.802 -4.984 6.034 1.00 85.56 103 VAL A C 1
ATOM 819 O O . VAL A 1 103 ? -17.745 -4.286 7.040 1.00 85.56 103 VAL A O 1
ATOM 822 N N . ASP A 1 104 ? -16.754 -5.121 5.218 1.00 88.00 104 ASP A N 1
ATOM 823 C CA . ASP A 1 104 ? -15.476 -4.442 5.469 1.00 88.00 104 ASP A CA 1
ATOM 824 C C . ASP A 1 104 ? -15.611 -2.945 5.274 1.00 88.00 104 ASP A C 1
ATOM 826 O O . ASP A 1 104 ? -15.187 -2.175 6.131 1.00 88.00 104 ASP A O 1
ATOM 830 N N . LYS A 1 105 ? -16.254 -2.543 4.174 1.00 87.75 105 LYS A N 1
ATOM 831 C CA . LYS A 1 105 ? -16.523 -1.137 3.868 1.00 87.75 105 LYS A CA 1
ATOM 832 C C . LYS A 1 105 ? -17.352 -0.500 4.983 1.00 87.75 105 LYS A C 1
ATOM 834 O O . LYS A 1 105 ? -17.031 0.591 5.444 1.00 87.75 105 LYS A O 1
ATOM 839 N N . THR A 1 106 ? -18.360 -1.216 5.485 1.00 88.25 106 THR A N 1
ATOM 840 C CA . THR A 1 106 ? -19.164 -0.786 6.636 1.00 88.25 106 THR A CA 1
ATOM 841 C C . THR A 1 106 ? -18.326 -0.640 7.912 1.00 88.25 106 THR A C 1
ATOM 843 O O . THR A 1 106 ? -18.458 0.360 8.614 1.00 88.25 106 THR A O 1
ATOM 846 N N . ILE A 1 107 ? -17.446 -1.600 8.221 1.00 90.69 107 ILE A N 1
ATOM 847 C CA . ILE A 1 107 ? -16.557 -1.520 9.393 1.00 90.69 107 ILE A CA 1
ATOM 848 C C . ILE A 1 107 ? -15.611 -0.319 9.279 1.00 90.69 107 ILE A C 1
ATOM 850 O O . ILE A 1 107 ? -15.452 0.412 10.255 1.00 90.69 107 ILE A O 1
ATOM 854 N N . LEU A 1 108 ? -15.004 -0.101 8.108 1.00 89.06 108 LEU A N 1
ATOM 855 C CA . LEU A 1 108 ? -14.109 1.031 7.860 1.00 89.06 108 LEU A CA 1
ATOM 856 C C . LEU A 1 108 ? -14.838 2.363 8.073 1.00 89.06 108 LEU A C 1
ATOM 858 O O . LEU A 1 108 ? -14.365 3.185 8.855 1.00 89.06 108 LEU A O 1
ATOM 862 N N . ALA A 1 109 ? -16.031 2.523 7.492 1.00 88.06 109 ALA A N 1
ATOM 863 C CA . ALA A 1 109 ? -16.850 3.723 7.662 1.00 88.06 109 ALA A CA 1
ATOM 864 C C . ALA A 1 109 ? -17.196 4.000 9.136 1.00 88.06 109 ALA A C 1
ATOM 866 O O . ALA A 1 109 ? -17.123 5.139 9.595 1.00 88.06 109 ALA A O 1
ATOM 867 N N . PHE A 1 110 ? -17.528 2.966 9.917 1.00 89.31 110 PHE A N 1
ATOM 868 C CA . PHE A 1 110 ? -17.814 3.146 11.341 1.00 89.31 110 PHE A CA 1
ATOM 869 C C . PHE A 1 110 ? -16.578 3.498 12.173 1.00 89.31 110 PHE A C 1
ATOM 871 O O . PHE A 1 110 ? -16.702 4.270 13.119 1.00 89.31 110 PHE A O 1
ATOM 878 N N . ILE A 1 111 ? -15.398 2.972 11.831 1.00 89.50 111 ILE A N 1
ATOM 879 C CA . ILE A 1 111 ? -14.142 3.342 12.505 1.00 89.50 111 ILE A CA 1
ATOM 880 C C . ILE A 1 111 ? -13.745 4.786 12.162 1.00 89.50 111 ILE A C 1
ATOM 882 O O . ILE A 1 111 ? -13.203 5.482 13.020 1.00 89.50 111 ILE A O 1
ATOM 886 N N . GLU A 1 112 ? -14.023 5.259 10.941 1.00 86.00 112 GLU A N 1
ATOM 887 C CA . GLU A 1 112 ? -13.813 6.667 10.577 1.00 86.00 112 GLU A CA 1
ATOM 888 C C . GLU A 1 112 ? -14.731 7.613 11.362 1.00 86.00 112 GLU A C 1
ATOM 890 O O . GLU A 1 112 ? -14.288 8.6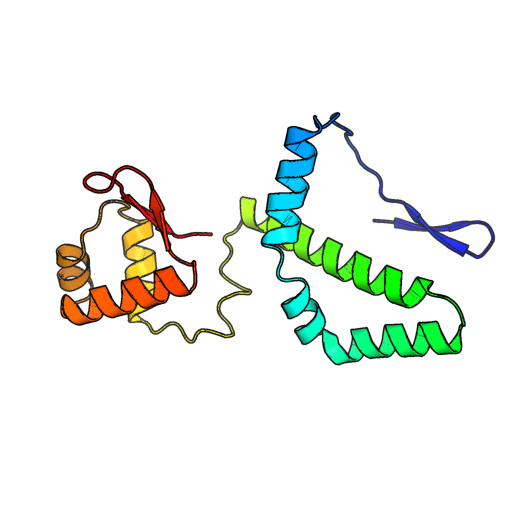76 11.795 1.00 86.00 112 GLU A O 1
ATOM 895 N N . GLN A 1 113 ? -15.988 7.218 11.585 1.00 84.88 113 GLN A N 1
ATOM 896 C CA . GLN A 1 113 ? -16.954 8.001 12.363 1.00 84.88 113 GLN A CA 1
ATOM 897 C C . GLN A 1 113 ? -16.655 7.989 13.868 1.00 84.88 113 GLN A C 1
ATOM 899 O O . GLN A 1 113 ? -16.790 9.015 14.531 1.00 84.88 113 GLN A O 1
ATOM 904 N N . ASP A 1 114 ? -16.253 6.841 14.414 1.00 88.25 114 ASP A N 1
ATOM 905 C CA . ASP A 1 114 ? -15.923 6.674 15.827 1.00 88.25 114 ASP A CA 1
ATOM 906 C C . ASP A 1 114 ? -14.679 5.794 16.000 1.00 88.25 114 ASP A C 1
ATOM 908 O O . ASP A 1 114 ? -14.720 4.561 15.955 1.00 88.25 114 ASP A O 1
ATOM 912 N N . ARG A 1 115 ? -13.549 6.449 16.280 1.00 86.25 115 ARG A N 1
ATOM 913 C CA . ARG A 1 115 ? -12.244 5.795 16.459 1.00 86.25 115 ARG A CA 1
ATOM 914 C C . ARG A 1 115 ? -12.186 4.873 17.684 1.00 86.25 115 ARG A C 1
ATOM 916 O O . ARG A 1 115 ? -11.306 4.008 17.754 1.00 86.25 115 ARG A O 1
ATOM 923 N N . TYR A 1 116 ? -13.106 5.024 18.638 1.00 87.38 116 TYR A N 1
ATOM 924 C CA . TYR A 1 116 ? -13.186 4.211 19.854 1.00 87.38 116 TYR A CA 1
ATOM 925 C C . TYR A 1 116 ? -14.210 3.077 19.754 1.00 87.38 116 TYR A C 1
ATOM 927 O O . TYR A 1 116 ? -14.379 2.327 20.720 1.00 87.38 116 TYR A O 1
ATOM 935 N N . ILE A 1 117 ? -14.843 2.897 18.590 1.00 89.31 117 ILE A N 1
ATOM 936 C CA . ILE A 1 117 ? -15.888 1.895 18.418 1.00 89.31 117 ILE A CA 1
ATOM 937 C C . ILE A 1 117 ? -15.393 0.479 18.752 1.00 89.31 117 ILE A C 1
ATOM 939 O O . ILE A 1 117 ? -14.365 -0.018 18.264 1.00 89.31 117 ILE A O 1
ATOM 943 N N . THR A 1 118 ? -16.149 -0.191 19.617 1.00 90.19 118 THR A N 1
ATOM 944 C CA . THR A 1 118 ? -15.855 -1.547 20.088 1.00 90.19 118 THR A CA 1
ATOM 945 C C . THR A 1 118 ? -16.358 -2.607 19.108 1.00 90.19 118 THR A C 1
ATOM 947 O O . THR A 1 118 ? -17.208 -2.353 18.257 1.00 90.19 118 THR A O 1
ATOM 950 N N . ASN A 1 119 ? -15.858 -3.842 19.233 1.00 91.06 119 ASN A N 1
ATOM 951 C CA . ASN A 1 119 ? -16.342 -4.960 18.408 1.00 91.06 119 ASN A CA 1
ATOM 952 C C . ASN A 1 119 ? -17.832 -5.248 18.641 1.00 91.06 119 ASN A C 1
ATOM 954 O O . ASN A 1 119 ? -18.524 -5.649 17.711 1.00 91.06 119 ASN A O 1
ATOM 958 N N . VAL A 1 120 ? -18.312 -5.024 19.868 1.00 91.94 120 VAL A N 1
ATOM 959 C CA . VAL A 1 120 ? -19.719 -5.193 20.249 1.00 91.94 120 VAL A CA 1
ATOM 960 C C . VAL A 1 120 ? -20.589 -4.189 19.496 1.00 91.94 120 VAL A C 1
ATOM 962 O O . VAL A 1 120 ? -21.516 -4.583 18.800 1.00 91.94 120 VAL A O 1
ATOM 965 N N . GLN A 1 121 ? -20.216 -2.909 19.531 1.00 91.69 121 GLN A N 1
ATOM 966 C CA . GLN A 1 121 ? -20.942 -1.854 18.820 1.00 91.69 121 GLN A CA 1
ATOM 967 C C . GLN A 1 121 ? -20.882 -2.036 17.299 1.00 91.69 121 GLN A C 1
ATOM 969 O O . GLN A 1 121 ? -21.872 -1.806 16.612 1.00 91.69 121 GLN A O 1
ATOM 974 N N . LEU A 1 122 ? -19.745 -2.480 16.752 1.00 92.19 122 LEU A N 1
ATOM 975 C CA . LEU A 1 122 ? -19.638 -2.822 15.331 1.00 92.19 122 LEU A CA 1
ATOM 976 C C . LEU A 1 122 ? -20.579 -3.971 14.953 1.00 92.19 122 LEU A C 1
ATOM 978 O O . LEU A 1 122 ? -21.205 -3.918 13.897 1.00 92.19 122 LEU A O 1
ATOM 982 N N . ALA A 1 123 ? -20.694 -4.997 15.797 1.00 92.81 123 ALA A N 1
ATOM 983 C CA . ALA A 1 123 ? -21.589 -6.131 15.578 1.00 92.81 123 ALA A CA 1
ATOM 984 C C . ALA A 1 123 ? -23.059 -5.685 15.565 1.00 92.81 123 ALA A C 1
ATOM 986 O O . ALA A 1 123 ? -23.784 -5.989 14.619 1.00 92.81 123 ALA A O 1
ATOM 987 N N . GLU A 1 124 ? -23.459 -4.878 16.550 1.00 91.88 124 GLU A N 1
ATOM 988 C CA . GLU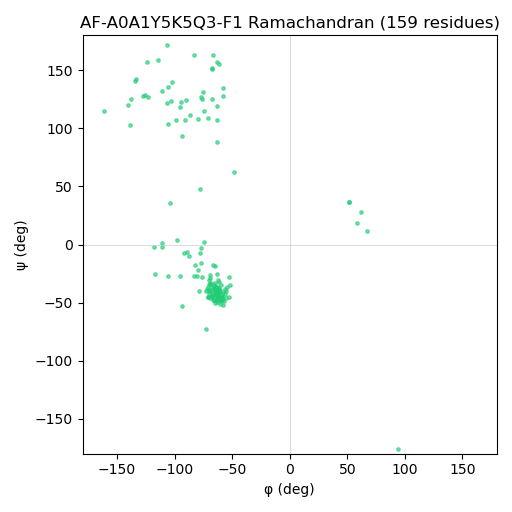 A 1 124 ? -24.804 -4.300 16.643 1.00 91.88 124 GLU A CA 1
ATOM 989 C C . GLU A 1 124 ? -25.131 -3.417 15.433 1.00 91.88 124 GLU A C 1
ATOM 991 O O . GLU A 1 124 ? -26.140 -3.630 14.765 1.00 91.88 124 GLU A O 1
ATOM 996 N N . LYS A 1 125 ? -24.248 -2.470 15.091 1.00 88.19 125 LYS A N 1
ATOM 997 C CA . LYS A 1 125 ? -24.480 -1.515 13.995 1.00 88.19 125 LYS A CA 1
ATOM 998 C C . LYS A 1 125 ? -24.450 -2.146 12.605 1.00 88.19 125 LYS A C 1
ATOM 1000 O O . LYS A 1 125 ? -25.099 -1.641 11.696 1.00 88.19 125 LYS A O 1
ATOM 1005 N N . SER A 1 126 ? -23.689 -3.223 12.418 1.00 85.69 126 SER A N 1
ATOM 1006 C CA . SER A 1 126 ? -23.606 -3.934 11.132 1.00 85.69 126 SER A CA 1
ATOM 1007 C C . SER A 1 126 ? -24.605 -5.089 10.999 1.00 85.69 126 SER A C 1
ATOM 1009 O O . SER A 1 126 ? -24.690 -5.701 9.930 1.00 85.69 126 SER A O 1
ATOM 1011 N N . GLY A 1 127 ? -25.329 -5.430 12.072 1.00 89.50 127 GLY A N 1
ATOM 1012 C CA . GLY A 1 127 ? -26.205 -6.602 12.119 1.00 89.50 127 GLY A CA 1
ATOM 1013 C C . GLY A 1 127 ? -25.454 -7.928 11.937 1.00 89.50 127 GLY A C 1
ATOM 1014 O O . GLY A 1 127 ? -26.009 -8.883 11.390 1.00 89.50 127 GLY A O 1
ATOM 1015 N N . LYS A 1 128 ? -24.171 -7.991 12.321 1.00 92.81 128 LYS A N 1
ATOM 1016 C CA . LYS A 1 128 ? -23.316 -9.187 12.202 1.00 92.81 128 LYS A CA 1
ATOM 1017 C C . LYS A 1 128 ? -22.928 -9.721 13.574 1.00 92.81 128 LYS A C 1
ATOM 1019 O O . LYS A 1 128 ? -22.940 -9.004 14.564 1.00 92.81 128 LYS A O 1
ATOM 1024 N N . SER A 1 129 ? -22.538 -10.995 13.636 1.00 93.50 129 SER A N 1
ATOM 1025 C CA . SER A 1 129 ? -22.032 -11.576 14.884 1.00 93.50 129 SER A CA 1
ATOM 1026 C C . SER A 1 129 ? -20.680 -10.964 15.276 1.00 93.50 129 SER A C 1
ATOM 1028 O O . SER A 1 129 ? -19.878 -10.611 14.405 1.00 93.50 129 SER A O 1
ATOM 1030 N N . GLN A 1 130 ? -20.374 -10.919 16.578 1.00 92.94 130 GLN A N 1
ATOM 1031 C CA . GLN A 1 130 ? -19.060 -10.468 17.059 1.00 92.94 130 GLN A CA 1
ATOM 1032 C C . GLN A 1 130 ? -17.907 -11.285 16.452 1.00 92.94 130 GLN A C 1
ATOM 1034 O O . GLN A 1 130 ? -16.900 -10.709 16.050 1.00 92.94 130 GLN A O 1
ATOM 1039 N N . SER A 1 131 ? -18.090 -12.600 16.279 1.00 90.31 131 SER A N 1
ATOM 1040 C CA . SER A 1 131 ? -17.089 -13.473 15.644 1.00 90.31 131 SER A CA 1
ATOM 1041 C C . SER A 1 131 ? -16.799 -13.086 14.186 1.00 90.31 131 SER A C 1
ATOM 1043 O O . SER A 1 131 ? -15.652 -13.118 13.735 1.00 90.31 131 SER A O 1
ATOM 1045 N N . THR A 1 132 ? -17.826 -12.651 13.446 1.00 91.62 132 THR A N 1
ATOM 1046 C CA . THR A 1 132 ? -17.674 -12.133 12.083 1.00 91.62 132 THR A CA 1
ATOM 1047 C C . THR A 1 132 ? -16.873 -10.838 12.104 1.00 91.62 132 THR A C 1
ATOM 1049 O O . THR A 1 132 ? -15.909 -10.717 11.352 1.00 91.62 132 THR A O 1
ATOM 1052 N N . ILE A 1 133 ? -17.215 -9.902 12.992 1.00 94.94 133 ILE A N 1
ATOM 1053 C CA . ILE A 1 133 ? -16.493 -8.633 13.136 1.00 94.94 133 ILE A CA 1
ATOM 1054 C C . ILE A 1 133 ? -15.023 -8.862 13.471 1.00 94.94 133 ILE A C 1
ATOM 1056 O O . ILE A 1 133 ? -14.160 -8.277 12.826 1.00 94.94 133 ILE A O 1
ATOM 1060 N N . GLU A 1 134 ? -14.711 -9.739 14.420 1.00 93.56 134 GLU A N 1
ATOM 1061 C CA . GLU A 1 134 ? -13.329 -10.046 14.800 1.00 93.56 134 GLU A CA 1
ATOM 1062 C C . GLU A 1 134 ? -12.517 -10.612 13.641 1.00 93.56 134 GLU A C 1
ATOM 1064 O O . GLU A 1 134 ? -11.403 -10.149 13.376 1.00 93.56 134 GLU A O 1
ATOM 1069 N N . ARG A 1 135 ? -13.100 -11.562 12.901 1.00 91.69 135 ARG A N 1
ATOM 1070 C CA . ARG A 1 135 ? -12.479 -12.122 11.701 1.00 91.69 135 ARG A CA 1
ATOM 1071 C C . ARG A 1 135 ? -12.206 -11.037 10.658 1.00 91.69 135 ARG A C 1
ATOM 1073 O O . ARG A 1 135 ? -11.115 -11.014 10.095 1.00 91.69 135 ARG A O 1
ATOM 1080 N N . ARG A 1 136 ? -13.161 -10.138 10.394 1.00 92.31 136 ARG A N 1
ATOM 1081 C CA . ARG A 1 136 ? -12.994 -9.053 9.408 1.00 92.31 136 ARG A CA 1
ATOM 1082 C C . ARG A 1 136 ? -11.997 -7.991 9.875 1.00 92.31 136 ARG A C 1
ATOM 1084 O O . ARG A 1 136 ? -11.113 -7.631 9.112 1.00 92.31 136 ARG A O 1
ATOM 1091 N N . ILE A 1 137 ? -12.034 -7.584 11.144 1.00 90.62 137 ILE A N 1
ATOM 1092 C CA . ILE A 1 137 ? -11.032 -6.696 11.762 1.00 90.62 137 ILE A CA 1
ATOM 1093 C C . ILE A 1 137 ? -9.621 -7.274 11.609 1.00 90.62 137 ILE A C 1
ATOM 1095 O O . ILE A 1 137 ? -8.682 -6.524 11.356 1.00 90.62 137 ILE A O 1
ATOM 1099 N N . LYS A 1 138 ? -9.451 -8.594 11.765 1.00 88.69 138 LYS A N 1
ATOM 1100 C CA . LYS A 1 138 ? -8.160 -9.251 11.538 1.00 88.69 138 LYS A CA 1
ATOM 1101 C C . LYS A 1 138 ? -7.713 -9.108 10.080 1.00 88.69 138 LYS A C 1
ATOM 1103 O O . LYS A 1 138 ? -6.613 -8.629 9.853 1.00 88.69 138 LYS A O 1
ATOM 1108 N N . VAL A 1 139 ? -8.590 -9.414 9.120 1.00 85.94 139 VAL A N 1
ATOM 1109 C CA . VAL A 1 139 ? -8.307 -9.229 7.682 1.00 85.94 139 VAL A CA 1
ATOM 1110 C C . VAL A 1 139 ? -7.908 -7.783 7.372 1.00 85.94 139 VAL A C 1
ATOM 1112 O O . VAL A 1 139 ? -6.903 -7.560 6.711 1.00 85.94 139 VAL A O 1
ATOM 1115 N N . LEU A 1 140 ? -8.642 -6.799 7.898 1.00 85.62 140 LEU A N 1
ATOM 1116 C CA . LEU A 1 140 ? -8.359 -5.377 7.683 1.00 85.62 140 LEU A CA 1
ATOM 1117 C C . LEU A 1 140 ? -7.021 -4.933 8.299 1.00 85.62 140 LEU A C 1
ATOM 1119 O O . LEU A 1 140 ? -6.350 -4.062 7.751 1.00 85.62 140 LEU A O 1
ATOM 1123 N N . LYS A 1 141 ? -6.611 -5.524 9.427 1.00 84.19 141 LYS A N 1
ATOM 1124 C CA . LYS A 1 141 ? -5.285 -5.286 10.022 1.00 84.19 141 LYS A CA 1
ATOM 1125 C C . LYS A 1 141 ? -4.168 -5.912 9.199 1.00 84.19 141 LYS A C 1
ATOM 1127 O O . LYS A 1 141 ? -3.155 -5.258 8.974 1.00 84.19 141 LYS A O 1
ATOM 1132 N N . ASP A 1 142 ? -4.357 -7.159 8.773 1.00 79.44 142 ASP A N 1
ATOM 1133 C CA . ASP A 1 142 ? -3.378 -7.906 7.980 1.00 79.44 142 ASP A CA 1
ATOM 1134 C C . ASP A 1 142 ? -3.171 -7.221 6.615 1.00 79.44 142 ASP A C 1
ATOM 1136 O O . ASP A 1 142 ? -2.041 -7.079 6.155 1.00 79.44 142 ASP A O 1
ATOM 1140 N N . ALA A 1 143 ? -4.249 -6.674 6.042 1.00 71.81 143 ALA A N 1
ATOM 1141 C CA . ALA A 1 143 ? -4.242 -5.823 4.850 1.00 71.81 143 ALA A CA 1
ATOM 1142 C C . ALA A 1 143 ? -3.722 -4.393 5.098 1.00 71.81 143 ALA A C 1
ATOM 1144 O O . ALA A 1 143 ? -3.724 -3.575 4.186 1.00 71.81 143 ALA A O 1
ATOM 1145 N N . ARG A 1 144 ? -3.294 -4.067 6.325 1.00 79.06 144 ARG A N 1
ATOM 1146 C CA . ARG A 1 144 ? -2.785 -2.746 6.738 1.00 79.06 144 ARG A CA 1
ATOM 1147 C C . ARG A 1 144 ? -3.769 -1.578 6.546 1.00 79.06 144 ARG A C 1
ATOM 1149 O O . ARG A 1 144 ? -3.344 -0.432 6.626 1.00 79.06 144 ARG A O 1
ATOM 1156 N N . LEU A 1 145 ? -5.067 -1.852 6.405 1.00 79.81 145 LEU A N 1
ATOM 1157 C CA . LEU A 1 145 ? -6.133 -0.849 6.252 1.00 79.81 145 LEU A CA 1
ATOM 1158 C C . LEU A 1 145 ? -6.549 -0.210 7.584 1.00 79.81 145 LEU A C 1
ATOM 1160 O O . LEU A 1 145 ? -7.103 0.885 7.609 1.00 79.81 145 LEU A O 1
ATOM 1164 N N . ILE A 1 146 ? -6.290 -0.875 8.714 1.00 85.88 146 ILE A N 1
ATOM 1165 C CA . ILE A 1 146 ? -6.528 -0.312 10.051 1.00 85.88 146 ILE A CA 1
ATOM 1166 C C . ILE A 1 146 ? -5.344 -0.563 10.983 1.00 85.88 146 ILE A C 1
ATOM 1168 O O . ILE A 1 146 ? -4.782 -1.659 11.034 1.00 85.88 146 ILE A O 1
ATOM 1172 N N . THR A 1 147 ? -5.009 0.430 11.801 1.00 83.62 147 THR A N 1
ATOM 1173 C CA . THR A 1 147 ? -4.005 0.318 12.865 1.00 83.62 147 THR A CA 1
ATOM 1174 C C . THR A 1 147 ? -4.577 0.683 14.223 1.00 83.62 147 THR A C 1
ATOM 1176 O O . THR A 1 147 ? -5.602 1.352 14.352 1.00 83.62 147 THR A O 1
ATOM 1179 N N . ARG A 1 148 ? -3.927 0.179 15.275 1.00 83.44 148 ARG A N 1
ATOM 1180 C CA . ARG A 1 148 ? -4.270 0.500 16.659 1.00 83.44 148 ARG A CA 1
ATOM 1181 C C . ARG A 1 148 ? -3.249 1.489 17.205 1.00 83.44 148 ARG A C 1
ATOM 1183 O O . ARG A 1 148 ? -2.064 1.172 17.218 1.00 83.44 148 ARG A O 1
ATOM 1190 N N . ILE A 1 149 ? -3.716 2.641 17.676 1.00 81.25 149 ILE A N 1
ATOM 1191 C CA . ILE A 1 149 ? -2.884 3.717 18.219 1.00 81.25 149 ILE A CA 1
ATOM 1192 C C . ILE A 1 149 ? -3.125 3.826 19.727 1.00 81.25 149 ILE A C 1
ATOM 1194 O O . ILE A 1 149 ? -4.267 3.835 20.177 1.00 81.25 149 ILE A O 1
ATOM 1198 N N . GLY A 1 150 ? -2.053 3.900 20.520 1.00 81.50 150 GLY A N 1
ATOM 1199 C CA . GLY A 1 150 ? -2.114 4.039 21.980 1.00 81.50 150 GLY A CA 1
ATOM 1200 C C . GLY A 1 150 ? -2.041 2.721 22.768 1.00 81.50 150 GLY A C 1
ATOM 1201 O O . GLY A 1 150 ? -1.851 1.631 22.222 1.00 81.50 150 GLY A O 1
ATOM 1202 N N . ALA A 1 151 ? -2.173 2.821 24.096 1.00 78.19 151 ALA A N 1
ATOM 1203 C CA . ALA A 1 151 ? -1.894 1.722 25.024 1.00 78.19 151 ALA A CA 1
ATOM 1204 C C . ALA A 1 151 ? -2.813 0.503 24.827 1.00 78.19 151 ALA A C 1
ATOM 1206 O O . ALA A 1 151 ? -3.938 0.603 24.329 1.00 78.19 151 ALA A O 1
ATOM 1207 N N . LYS A 1 152 ? -2.367 -0.686 25.261 1.00 68.19 152 LYS A N 1
ATOM 1208 C CA . LYS A 1 152 ? -3.072 -1.971 25.049 1.00 68.19 152 LYS A CA 1
ATOM 1209 C C . LYS A 1 152 ? -4.541 -1.972 25.502 1.00 68.19 152 LYS A C 1
ATOM 1211 O O . LYS A 1 152 ? -5.340 -2.685 24.910 1.00 68.19 152 LYS A O 1
ATOM 1216 N N . LYS A 1 153 ? -4.907 -1.151 26.495 1.00 69.44 153 LYS A N 1
ATOM 1217 C CA . LYS A 1 153 ? -6.274 -1.066 27.044 1.00 69.44 153 LYS A CA 1
ATOM 1218 C C . LYS A 1 153 ? -7.066 0.181 26.627 1.00 69.44 153 LYS A C 1
ATOM 1220 O O . LYS A 1 153 ? -8.280 0.099 26.555 1.00 69.44 153 LYS A O 1
ATOM 1225 N N . THR A 1 154 ? -6.402 1.295 26.319 1.00 76.38 154 THR A N 1
ATOM 1226 C CA . THR A 1 154 ? -7.061 2.596 26.055 1.00 76.38 154 THR A CA 1
ATOM 1227 C C . THR A 1 154 ? -6.838 3.137 24.644 1.00 76.38 154 THR A C 1
ATOM 1229 O O . THR A 1 154 ? -7.350 4.192 24.294 1.00 76.38 154 THR A O 1
ATOM 1232 N N . GLY A 1 155 ? -6.058 2.431 23.827 1.00 80.69 155 GLY A N 1
ATOM 1233 C CA . GLY A 1 155 ? -5.819 2.799 22.439 1.00 80.69 155 GLY A CA 1
ATOM 1234 C C . GLY A 1 155 ? -7.060 2.680 21.553 1.00 80.69 155 GLY A C 1
ATOM 1235 O O . GLY A 1 155 ? -7.918 1.824 21.783 1.00 80.69 155 GLY A O 1
ATOM 1236 N N . TYR A 1 156 ? -7.092 3.500 20.510 1.00 82.62 156 TYR A N 1
ATOM 1237 C CA . TYR A 1 156 ? -8.156 3.602 19.516 1.00 82.62 156 TYR A CA 1
ATOM 1238 C C . TYR A 1 156 ? -7.732 2.989 18.178 1.00 82.62 156 TYR A C 1
ATOM 1240 O O . TYR A 1 156 ? -6.576 2.593 17.985 1.00 82.62 156 TYR A O 1
ATOM 1248 N N . ARG A 1 157 ? -8.682 2.867 17.252 1.00 83.56 157 ARG A N 1
ATOM 1249 C CA . ARG A 1 157 ? -8.439 2.393 15.888 1.00 83.56 157 ARG A CA 1
ATOM 1250 C C . ARG A 1 157 ? -8.412 3.570 14.931 1.00 83.56 157 ARG A C 1
ATOM 1252 O O . ARG A 1 157 ? -9.217 4.487 15.044 1.00 83.56 157 ARG A O 1
ATOM 1259 N N . GLN A 1 158 ? -7.487 3.520 13.990 1.00 84.12 158 GLN A N 1
ATOM 1260 C CA . GLN A 1 158 ? -7.376 4.491 12.919 1.00 84.12 158 GLN A CA 1
ATOM 1261 C C . GLN A 1 158 ? -7.385 3.738 11.597 1.00 84.12 158 GLN A C 1
ATOM 1263 O O . GLN A 1 158 ? -6.636 2.775 11.425 1.00 84.12 158 GLN A O 1
ATOM 1268 N N . VAL A 1 159 ? -8.259 4.162 10.687 1.00 82.06 159 VAL A N 1
ATOM 1269 C CA . VAL A 1 159 ? -8.185 3.731 9.294 1.00 82.06 159 VAL A CA 1
ATOM 1270 C C . VAL A 1 159 ? -6.923 4.343 8.704 1.00 82.06 159 VAL A C 1
ATOM 1272 O O . VAL A 1 159 ? -6.696 5.549 8.837 1.00 82.06 159 VAL A O 1
ATOM 1275 N N . LYS A 1 160 ? -6.068 3.496 8.134 1.00 68.75 160 LYS A N 1
ATOM 1276 C CA . LYS A 1 160 ? -4.947 3.968 7.338 1.00 68.75 160 LYS A CA 1
ATOM 1277 C C . LYS A 1 160 ? -5.521 4.435 6.010 1.00 68.75 160 LYS A C 1
ATOM 1279 O O . LYS A 1 160 ? -6.133 3.645 5.299 1.00 68.75 160 LYS A O 1
ATOM 1284 N N . ARG A 1 161 ? -5.393 5.739 5.787 1.00 57.69 161 ARG A N 1
ATOM 1285 C CA . ARG A 1 161 ? -5.371 6.306 4.451 1.00 57.69 161 ARG A CA 1
ATOM 1286 C C . ARG A 1 161 ? -3.949 6.053 4.015 1.00 57.69 161 ARG A C 1
ATOM 1288 O O . ARG A 1 161 ? -3.052 6.632 4.666 1.00 57.69 161 ARG A O 1
#